Protein AF-A0A024S257-F1 (afdb_monomer_lite)

pLDDT: mean 79.88, std 16.48, range [41.78, 95.44]

Radius of gyration: 16.83 Å; chains: 1; bounding box: 46×27×41 Å

Structure (mmCIF, N/CA/C/O backbone):
data_AF-A0A024S257-F1
#
_entry.id   AF-A0A024S257-F1
#
loop_
_atom_site.group_PDB
_atom_site.id
_atom_site.type_symbol
_atom_site.label_atom_id
_atom_site.label_alt_id
_atom_site.label_comp_id
_atom_site.label_asym_id
_atom_site.label_entity_id
_atom_site.label_seq_id
_atom_site.pdbx_PDB_ins_code
_atom_site.Cartn_x
_atom_site.Cartn_y
_atom_site.Cartn_z
_atom_site.occupancy
_atom_site.B_iso_or_equiv
_atom_site.auth_seq_id
_atom_site.auth_comp_id
_atom_site.auth_asym_id
_atom_site.auth_atom_id
_atom_site.pdbx_PDB_model_num
ATOM 1 N N . MET A 1 1 ? -17.641 8.478 7.626 1.00 50.75 1 MET A N 1
ATOM 2 C CA . MET A 1 1 ? -16.259 8.127 8.003 1.00 50.75 1 MET A CA 1
ATOM 3 C C . MET A 1 1 ? -16.091 6.685 7.610 1.00 50.75 1 MET A C 1
ATOM 5 O O . MET A 1 1 ? -16.7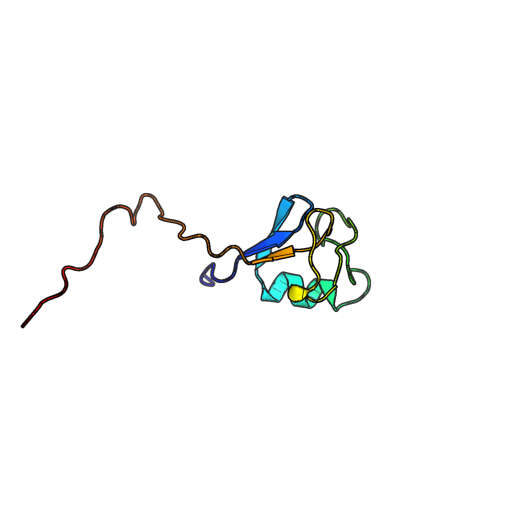01 5.845 8.254 1.00 50.75 1 MET A O 1
ATOM 9 N N . ASP A 1 2 ? -15.401 6.439 6.503 1.00 54.19 2 ASP A N 1
ATOM 10 C CA . ASP A 1 2 ? -15.171 5.104 5.960 1.00 54.19 2 ASP A CA 1
ATOM 11 C C . ASP A 1 2 ? -14.591 4.208 7.052 1.00 54.19 2 ASP A C 1
ATOM 13 O O . ASP A 1 2 ? -13.577 4.544 7.673 1.00 54.19 2 ASP A O 1
ATOM 17 N N . ASP A 1 3 ? -15.290 3.116 7.355 1.00 55.97 3 ASP A N 1
ATOM 18 C CA . ASP A 1 3 ? -14.840 2.146 8.337 1.00 55.97 3 ASP A CA 1
ATOM 19 C C . ASP A 1 3 ? -13.411 1.730 7.987 1.00 55.97 3 ASP A C 1
ATOM 21 O O . ASP A 1 3 ? -13.140 1.283 6.871 1.00 55.97 3 ASP A O 1
ATOM 25 N N . VAL A 1 4 ? -12.487 1.892 8.940 1.00 59.62 4 VAL A N 1
ATOM 26 C CA . VAL A 1 4 ? -11.063 1.555 8.785 1.00 59.62 4 VAL A CA 1
ATOM 27 C C . VAL A 1 4 ? -10.913 0.030 8.808 1.00 59.62 4 VAL A C 1
ATOM 29 O O . VAL A 1 4 ? -10.376 -0.571 9.736 1.00 59.62 4 VAL A O 1
ATOM 32 N N . THR A 1 5 ? -11.481 -0.610 7.796 1.00 64.81 5 THR A N 1
ATOM 33 C CA . THR A 1 5 ? -11.460 -2.042 7.542 1.00 64.81 5 THR A CA 1
ATOM 34 C C . THR A 1 5 ? -10.426 -2.304 6.453 1.00 64.81 5 THR A C 1
ATOM 36 O O . THR A 1 5 ? -10.274 -1.529 5.511 1.00 64.81 5 THR A O 1
ATOM 39 N N . GLY A 1 6 ? -9.629 -3.360 6.613 1.00 75.94 6 GLY A N 1
ATOM 40 C CA . GLY A 1 6 ? -8.607 -3.707 5.624 1.00 75.94 6 GLY A CA 1
ATOM 41 C C . GLY A 1 6 ? -7.444 -2.713 5.543 1.00 75.94 6 GLY A C 1
ATOM 42 O O . GLY A 1 6 ? -7.028 -2.330 4.449 1.00 75.94 6 GLY A O 1
ATOM 43 N N . LEU A 1 7 ? -6.886 -2.296 6.685 1.00 87.06 7 LEU A N 1
ATOM 44 C CA . LEU A 1 7 ? -5.588 -1.616 6.683 1.00 87.06 7 LEU A CA 1
ATOM 45 C C . LEU A 1 7 ? -4.527 -2.537 6.086 1.00 87.06 7 LEU A C 1
ATOM 47 O O . LEU A 1 7 ? -4.531 -3.738 6.323 1.00 87.06 7 LEU A O 1
ATOM 51 N N . THR A 1 8 ? -3.603 -1.979 5.319 1.00 89.06 8 THR A N 1
ATOM 52 C CA . THR A 1 8 ? -2.508 -2.721 4.700 1.00 89.06 8 THR A CA 1
ATOM 53 C C . THR A 1 8 ? -1.190 -2.017 4.980 1.00 89.06 8 THR A C 1
ATOM 55 O O . THR A 1 8 ? -1.053 -0.820 4.726 1.00 89.06 8 THR A O 1
ATOM 58 N N . LEU A 1 9 ? -0.221 -2.766 5.507 1.00 91.44 9 LEU A N 1
ATOM 59 C CA . LEU A 1 9 ? 1.118 -2.292 5.835 1.00 91.44 9 LEU A CA 1
ATOM 60 C C . LEU A 1 9 ? 2.105 -2.724 4.753 1.00 91.44 9 LEU A C 1
ATOM 62 O O . LEU A 1 9 ? 2.211 -3.897 4.403 1.00 91.44 9 LEU A O 1
ATOM 66 N N . THR A 1 10 ? 2.863 -1.768 4.240 1.00 94.25 10 THR A N 1
ATOM 67 C CA . THR A 1 10 ? 3.972 -2.027 3.314 1.00 94.25 10 THR A CA 1
ATOM 68 C C . THR A 1 10 ? 5.255 -2.367 4.078 1.00 94.25 10 THR A C 1
ATOM 70 O O . THR A 1 10 ? 5.441 -1.910 5.204 1.00 94.25 10 THR A O 1
ATOM 73 N N . HIS A 1 11 ? 6.195 -3.103 3.470 1.00 94.44 11 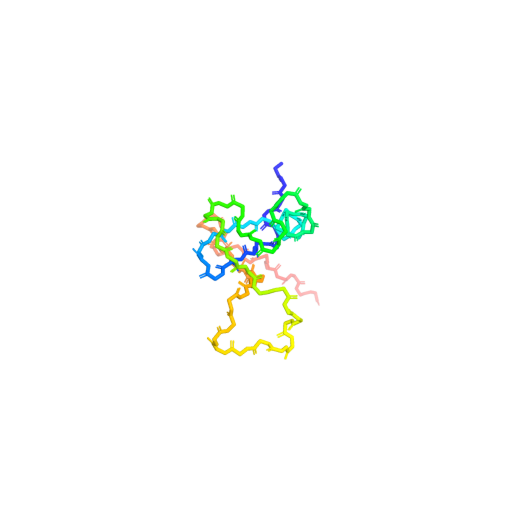HIS A N 1
ATOM 74 C CA . HIS A 1 11 ? 7.488 -3.419 4.111 1.00 94.44 11 HIS A CA 1
ATOM 75 C C . HIS A 1 11 ? 8.306 -2.178 4.525 1.00 94.44 11 HIS A C 1
ATOM 77 O O . HIS A 1 11 ? 9.201 -2.278 5.357 1.00 94.44 11 HIS A O 1
ATOM 83 N N . CYS A 1 12 ? 8.026 -1.017 3.925 1.00 95.44 12 CYS A N 1
ATOM 84 C CA . CYS A 1 12 ? 8.657 0.259 4.258 1.00 95.44 12 CYS A CA 1
ATOM 85 C C . CYS A 1 12 ? 7.974 1.010 5.416 1.00 95.44 12 CYS A C 1
ATOM 87 O O . CYS A 1 12 ? 8.360 2.134 5.711 1.00 95.44 12 CYS A O 1
ATOM 89 N N . GLY A 1 13 ? 6.961 0.415 6.057 1.00 92.81 13 GLY A N 1
ATOM 90 C CA . GLY A 1 13 ? 6.326 0.955 7.262 1.00 92.81 13 GLY A CA 1
ATOM 91 C C . GLY A 1 13 ? 5.127 1.878 7.023 1.00 92.81 13 GLY A C 1
ATOM 92 O O . GLY A 1 13 ? 4.535 2.349 7.986 1.00 92.81 13 GLY A O 1
ATOM 93 N N . HIS A 1 14 ? 4.732 2.126 5.771 1.00 93.88 14 HIS A N 1
ATOM 94 C CA . HIS A 1 14 ? 3.583 2.982 5.456 1.00 93.88 14 HIS A CA 1
ATOM 95 C C . HIS A 1 14 ? 2.276 2.186 5.400 1.00 93.88 14 HIS A C 1
ATOM 97 O O . HIS A 1 14 ? 2.244 1.090 4.821 1.00 93.88 14 HIS A O 1
ATOM 103 N N . LEU A 1 15 ? 1.219 2.762 5.982 1.00 91.31 15 LEU A N 1
ATOM 104 C CA . LEU A 1 15 ? -0.119 2.183 6.089 1.00 91.31 15 LEU A CA 1
ATOM 105 C C . LEU A 1 15 ? -1.085 2.849 5.110 1.00 91.31 15 LEU A C 1
ATOM 107 O O . LEU A 1 15 ? -1.077 4.067 4.945 1.00 91.31 15 LEU A O 1
ATOM 111 N N . PHE A 1 16 ? -1.960 2.041 4.522 1.00 90.56 16 PHE A N 1
ATOM 112 C CA . PHE A 1 16 ? -2.983 2.481 3.577 1.00 90.56 16 PHE A CA 1
ATOM 113 C C . PHE A 1 16 ? -4.261 1.663 3.756 1.00 90.56 16 PHE A C 1
ATOM 115 O O . PHE A 1 16 ? -4.226 0.565 4.315 1.00 90.56 16 PHE A O 1
ATOM 122 N N . CYS A 1 17 ? -5.377 2.151 3.216 1.00 89.38 17 CYS A N 1
ATOM 123 C CA . CYS A 1 17 ? -6.528 1.287 2.974 1.00 89.38 17 CYS A CA 1
ATOM 124 C C . CYS A 1 17 ? -6.183 0.261 1.873 1.00 89.38 17 CYS A C 1
ATOM 126 O O . CYS A 1 17 ? -5.440 0.591 0.941 1.00 89.38 17 CYS A O 1
ATOM 128 N N . ALA A 1 18 ? -6.691 -0.973 1.960 1.00 87.31 18 ALA A N 1
ATOM 129 C CA . ALA A 1 18 ? -6.365 -2.036 1.001 1.00 87.31 18 ALA A CA 1
ATOM 130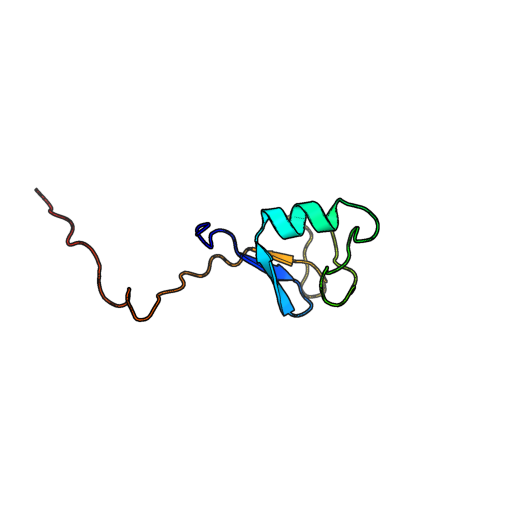 C C . ALA A 1 18 ? -6.665 -1.627 -0.450 1.00 87.31 18 ALA A C 1
ATOM 132 O O . ALA A 1 18 ? -5.824 -1.803 -1.332 1.00 87.31 18 ALA A O 1
ATOM 133 N N . GLN A 1 19 ? -7.829 -1.014 -0.685 1.00 89.12 19 GLN A N 1
ATOM 134 C CA . GLN A 1 19 ? -8.233 -0.544 -2.013 1.00 89.12 19 GLN A CA 1
ATOM 135 C C . GLN A 1 19 ? -7.328 0.588 -2.520 1.00 89.12 19 GLN A C 1
ATOM 137 O O . GLN A 1 19 ? -6.885 0.562 -3.664 1.00 89.12 19 GLN A O 1
ATOM 142 N N . CYS A 1 20 ? -6.984 1.538 -1.649 1.00 90.75 20 CYS A N 1
ATOM 143 C CA . CYS A 1 20 ? -6.115 2.672 -1.955 1.00 90.75 20 CYS A CA 1
ATOM 144 C C . CYS A 1 20 ? -4.734 2.195 -2.415 1.00 90.75 20 CYS A C 1
ATOM 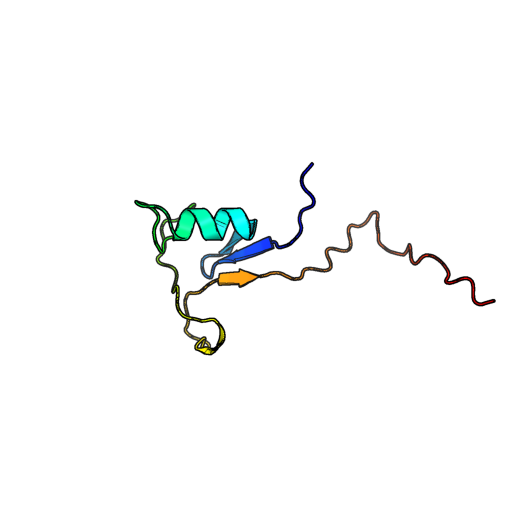146 O O . CYS A 1 20 ? -4.202 2.663 -3.424 1.00 90.75 20 CYS A O 1
ATOM 148 N N . LEU A 1 21 ? -4.158 1.239 -1.678 1.00 91.75 21 LEU A N 1
ATOM 149 C CA . LEU A 1 21 ? -2.857 0.681 -2.016 1.00 91.75 21 LEU A CA 1
ATOM 150 C C . LEU A 1 21 ? -2.922 -0.115 -3.320 1.00 91.75 21 LEU A C 1
ATOM 152 O O . LEU A 1 21 ? -2.048 0.050 -4.166 1.00 91.75 21 LEU A O 1
ATOM 156 N N . HIS A 1 22 ? -3.957 -0.937 -3.508 1.00 91.06 22 HIS A N 1
ATOM 157 C CA . HIS A 1 22 ? -4.135 -1.709 -4.735 1.00 91.06 22 HIS A CA 1
ATOM 158 C C . HIS A 1 22 ? -4.200 -0.807 -5.977 1.00 91.06 22 HIS A C 1
ATOM 160 O O . HIS A 1 22 ? -3.458 -1.038 -6.932 1.00 91.06 22 HIS A O 1
ATOM 166 N N . SER A 1 23 ? -5.013 0.254 -5.937 1.00 91.62 23 SER A N 1
ATOM 167 C CA . SER A 1 23 ? -5.131 1.224 -7.033 1.00 91.62 23 SER A CA 1
ATOM 168 C C . SER A 1 23 ? -3.815 1.951 -7.310 1.00 91.62 23 SER A C 1
ATOM 170 O O . SER A 1 23 ? -3.402 2.080 -8.457 1.00 91.62 23 SER A O 1
ATOM 172 N N . SER A 1 24 ? -3.094 2.392 -6.276 1.00 92.50 24 SER A N 1
ATOM 173 C CA . SER A 1 24 ? -1.828 3.099 -6.500 1.00 92.50 24 SER A CA 1
ATOM 174 C C . SER A 1 24 ? -0.732 2.192 -7.068 1.00 92.50 24 SER A C 1
ATOM 176 O O . SER A 1 24 ? 0.088 2.639 -7.873 1.00 92.50 24 SER A O 1
ATOM 178 N N . LEU A 1 25 ? -0.724 0.913 -6.688 1.00 92.81 25 LEU A N 1
ATOM 179 C CA . LEU A 1 25 ? 0.255 -0.046 -7.189 1.00 92.81 25 LEU A CA 1
ATOM 180 C C . LEU A 1 25 ? -0.031 -0.511 -8.624 1.00 92.81 25 LEU A C 1
ATOM 182 O O . LEU A 1 25 ? 0.892 -1.019 -9.267 1.00 92.81 25 LEU A O 1
ATOM 186 N N . SER A 1 26 ? -1.262 -0.350 -9.123 1.00 90.75 26 SER A N 1
ATOM 187 C CA . SER A 1 26 ? -1.647 -0.671 -10.502 1.00 90.75 26 SER A CA 1
ATOM 188 C C . SER A 1 26 ? -1.502 0.512 -11.466 1.00 90.75 26 SER A C 1
ATOM 190 O O . SER A 1 26 ? -1.240 0.285 -12.647 1.00 90.75 26 SER A O 1
ATOM 192 N N . MET A 1 27 ? -1.597 1.751 -10.974 1.00 88.56 27 MET A N 1
ATOM 193 C CA . MET A 1 27 ? -1.499 2.978 -11.773 1.00 88.56 27 MET A CA 1
ATOM 194 C C . MET A 1 27 ? -0.049 3.446 -11.996 1.00 88.56 27 MET A C 1
ATOM 196 O O . MET A 1 27 ? 0.784 3.429 -11.088 1.00 88.56 27 MET A O 1
ATOM 200 N N . GLU A 1 28 ? 0.268 3.920 -13.203 1.00 84.12 28 GLU A N 1
ATOM 201 C CA . GLU A 1 28 ? 1.510 4.664 -13.468 1.00 84.12 28 GLU A CA 1
ATOM 202 C C . GLU A 1 28 ? 1.383 6.118 -12.979 1.00 84.12 28 GLU A C 1
ATOM 204 O O . GLU A 1 28 ? 0.292 6.682 -13.060 1.00 84.12 28 GLU A O 1
ATOM 209 N N . PRO A 1 29 ? 2.451 6.757 -12.453 1.00 82.00 29 PRO A N 1
ATOM 210 C CA . PRO A 1 29 ? 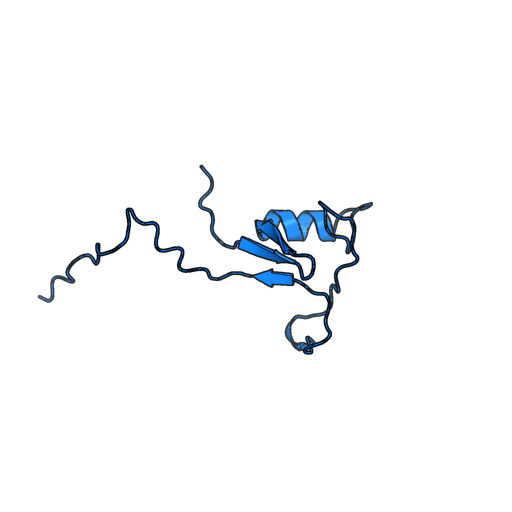3.858 6.327 -12.374 1.00 82.00 29 PRO A CA 1
ATOM 211 C C . PRO A 1 29 ? 4.233 5.580 -11.076 1.00 82.00 29 PRO A C 1
ATOM 213 O O . PRO A 1 29 ? 5.400 5.232 -10.859 1.00 82.00 29 PRO A O 1
ATOM 216 N N . THR A 1 30 ? 3.269 5.363 -10.177 1.00 83.62 30 THR A N 1
ATOM 217 C CA . THR A 1 30 ? 3.477 4.750 -8.852 1.00 83.62 30 THR A CA 1
ATOM 218 C C . THR A 1 30 ? 3.464 3.224 -8.872 1.00 83.62 30 THR A C 1
ATOM 220 O O . THR A 1 30 ? 3.605 2.595 -7.823 1.00 83.62 30 THR A O 1
ATOM 223 N N . ARG A 1 31 ? 3.360 2.618 -10.059 1.00 92.00 31 ARG A N 1
ATOM 224 C CA . ARG A 1 31 ? 3.294 1.171 -10.255 1.00 92.00 31 ARG A CA 1
ATOM 225 C C . ARG A 1 31 ? 4.405 0.447 -9.496 1.00 92.00 31 ARG A C 1
ATOM 227 O O . ARG A 1 31 ? 5.594 0.694 -9.711 1.00 92.00 31 ARG A O 1
ATOM 234 N N . GLY A 1 32 ? 4.009 -0.455 -8.598 1.00 93.12 32 GLY A N 1
ATOM 235 C CA . GLY A 1 32 ? 4.939 -1.235 -7.776 1.00 93.12 32 GLY A CA 1
ATOM 236 C C . GLY A 1 32 ? 5.810 -0.405 -6.823 1.00 93.12 32 GLY A C 1
ATOM 237 O O . GLY A 1 32 ? 6.889 -0.861 -6.442 1.00 93.12 32 GLY A O 1
ATOM 238 N N . LYS A 1 33 ? 5.404 0.814 -6.449 1.00 94.94 33 LYS A N 1
ATOM 239 C CA . LYS A 1 33 ? 6.133 1.683 -5.515 1.00 94.94 33 LYS A CA 1
ATOM 240 C C . LYS A 1 33 ? 5.221 2.163 -4.393 1.00 94.94 33 LYS A C 1
ATOM 242 O O . LYS A 1 33 ? 4.034 2.390 -4.588 1.00 94.94 33 LYS A O 1
ATOM 247 N N . CYS A 1 34 ? 5.797 2.362 -3.212 1.00 94.69 34 CYS A N 1
ATOM 248 C CA . CYS A 1 34 ? 5.095 2.992 -2.103 1.00 94.69 34 CYS A CA 1
ATOM 249 C C . CYS A 1 34 ? 4.686 4.436 -2.475 1.00 94.69 34 CYS A C 1
ATOM 251 O O . CYS A 1 34 ? 5.563 5.206 -2.877 1.00 94.69 34 CYS A O 1
ATOM 253 N N . PRO A 1 35 ? 3.419 4.844 -2.274 1.00 93.19 35 PRO A N 1
ATOM 254 C CA . PRO A 1 35 ? 2.967 6.216 -2.534 1.00 93.19 35 PRO A CA 1
ATOM 255 C C . PRO A 1 35 ? 3.703 7.283 -1.710 1.00 93.19 35 PRO A C 1
ATOM 257 O O . PRO A 1 35 ? 3.857 8.412 -2.164 1.00 93.19 35 PRO A O 1
ATOM 260 N N . MET A 1 36 ? 4.181 6.919 -0.514 1.00 93.25 36 MET A N 1
ATOM 261 C CA . MET A 1 36 ? 4.791 7.858 0.434 1.00 93.25 36 MET A CA 1
ATOM 262 C C . MET A 1 36 ? 6.296 8.024 0.209 1.00 93.25 36 MET A C 1
ATOM 264 O O . MET A 1 36 ? 6.782 9.134 0.024 1.00 93.25 36 MET A O 1
ATOM 268 N N . CYS A 1 37 ? 7.050 6.922 0.191 1.00 95.31 37 CYS A N 1
ATOM 269 C CA . CYS A 1 37 ? 8.518 6.957 0.121 1.00 95.31 37 CYS A CA 1
ATOM 270 C C . CYS A 1 37 ? 9.097 6.446 -1.202 1.00 95.31 37 CYS A C 1
ATOM 272 O O . CYS A 1 37 ? 10.314 6.369 -1.356 1.00 95.31 37 CYS A O 1
ATOM 274 N N . ARG A 1 38 ? 8.245 6.060 -2.160 1.00 94.06 38 ARG A N 1
ATOM 275 C CA . ARG A 1 38 ? 8.624 5.558 -3.494 1.00 94.06 38 ARG A CA 1
ATOM 276 C C . ARG A 1 38 ? 9.489 4.291 -3.495 1.00 94.06 38 ARG A C 1
ATOM 278 O O . ARG A 1 38 ? 9.971 3.883 -4.552 1.00 94.06 38 ARG A O 1
ATOM 285 N N . THR A 1 39 ? 9.651 3.627 -2.349 1.00 94.75 39 THR A N 1
ATOM 286 C CA . THR A 1 39 ? 10.343 2.335 -2.246 1.00 94.75 39 THR A CA 1
ATOM 287 C C . THR A 1 39 ? 9.617 1.278 -3.076 1.00 94.75 39 THR A C 1
ATOM 289 O O . THR A 1 39 ? 8.389 1.204 -3.044 1.00 94.75 39 THR A O 1
ATOM 292 N N . LYS A 1 40 ? 10.367 0.455 -3.819 1.00 94.81 40 LYS A N 1
ATOM 293 C CA . LYS A 1 40 ? 9.809 -0.634 -4.637 1.00 94.81 40 LYS A CA 1
ATOM 294 C C . LYS A 1 40 ? 9.130 -1.684 -3.760 1.00 94.81 40 LYS A C 1
ATOM 296 O O . LYS A 1 40 ? 9.721 -2.125 -2.780 1.00 94.81 40 LYS A O 1
ATOM 301 N N . ILE A 1 41 ? 7.931 -2.098 -4.147 1.00 94.50 41 ILE A N 1
ATOM 302 C CA . ILE A 1 41 ? 7.131 -3.124 -3.479 1.00 94.50 41 ILE A CA 1
ATOM 303 C C . ILE A 1 41 ? 7.056 -4.353 -4.389 1.00 94.50 41 ILE A C 1
ATOM 305 O O . ILE A 1 41 ? 6.708 -4.249 -5.565 1.00 94.50 41 ILE A O 1
ATOM 309 N N . ASP A 1 42 ? 7.375 -5.523 -3.838 1.00 92.88 42 ASP A N 1
ATOM 310 C CA . ASP A 1 42 ? 7.252 -6.803 -4.532 1.00 92.88 42 ASP A CA 1
ATOM 311 C C . ASP A 1 42 ? 5.772 -7.168 -4.725 1.00 92.88 42 ASP A C 1
ATOM 313 O O . ASP A 1 42 ? 5.077 -7.554 -3.785 1.00 92.88 42 ASP A O 1
ATOM 317 N N . MET A 1 43 ? 5.307 -7.120 -5.973 1.00 87.62 43 MET A N 1
ATOM 318 C CA . MET A 1 43 ? 3.931 -7.458 -6.374 1.00 87.62 43 MET A CA 1
ATOM 319 C C . MET A 1 43 ? 3.721 -8.962 -6.613 1.00 87.62 43 MET A C 1
ATOM 321 O O . MET A 1 43 ? 2.819 -9.367 -7.344 1.00 87.62 43 MET A O 1
ATOM 325 N N . LYS A 1 44 ? 4.581 -9.811 -6.038 1.00 88.81 44 LYS A N 1
ATOM 326 C CA . LYS A 1 44 ? 4.470 -11.267 -6.188 1.00 88.81 44 LYS A CA 1
ATOM 327 C C . LYS A 1 44 ? 3.203 -11.783 -5.485 1.00 88.81 44 LYS A C 1
ATOM 329 O O . LYS A 1 44 ? 2.740 -11.154 -4.530 1.00 88.81 44 LYS A O 1
ATOM 334 N N . PRO A 1 45 ? 2.648 -12.936 -5.891 1.00 87.12 45 PRO A N 1
ATOM 335 C CA . PRO A 1 45 ? 1.564 -13.569 -5.151 1.00 87.12 45 PRO A CA 1
ATOM 336 C C . PRO A 1 45 ? 1.991 -13.862 -3.710 1.00 87.12 45 PRO A C 1
ATOM 338 O O . PRO A 1 45 ? 3.092 -14.370 -3.483 1.00 87.12 45 PRO A O 1
ATOM 341 N N . ARG A 1 46 ? 1.112 -13.599 -2.737 1.00 84.81 46 ARG A N 1
ATOM 342 C CA . ARG A 1 46 ? 1.371 -13.802 -1.297 1.00 84.81 46 ARG A CA 1
ATOM 343 C C . ARG A 1 46 ? 1.877 -15.213 -0.972 1.00 84.81 46 ARG A C 1
ATOM 345 O O . ARG A 1 46 ? 2.731 -15.356 -0.104 1.00 84.81 46 ARG A O 1
ATOM 352 N N . ALA A 1 47 ? 1.397 -16.228 -1.695 1.00 88.00 47 ALA A N 1
ATOM 353 C CA . ALA A 1 47 ? 1.814 -17.626 -1.549 1.00 88.00 47 ALA A CA 1
ATOM 354 C C . ALA A 1 47 ? 3.316 -17.855 -1.806 1.00 88.00 47 ALA A C 1
ATOM 356 O O . ALA A 1 47 ? 3.883 -18.834 -1.341 1.00 88.00 47 ALA A O 1
ATOM 357 N N . THR A 1 48 ? 3.969 -16.938 -2.523 1.00 90.56 48 THR A N 1
ATOM 358 C CA . THR A 1 48 ? 5.404 -17.003 -2.848 1.00 90.56 48 THR A CA 1
ATOM 359 C C . THR A 1 48 ? 6.269 -16.157 -1.908 1.00 90.56 48 THR A C 1
ATOM 361 O O . THR A 1 48 ? 7.468 -16.001 -2.141 1.00 90.56 48 THR A O 1
ATOM 364 N N . TYR A 1 49 ? 5.678 -15.552 -0.870 1.00 90.00 49 TYR A N 1
ATOM 365 C CA . TYR A 1 49 ? 6.416 -14.678 0.038 1.00 90.00 49 TYR A CA 1
ATOM 366 C C . TYR A 1 49 ? 7.364 -15.491 0.918 1.00 90.00 49 TYR A C 1
ATOM 368 O O . TYR A 1 49 ? 6.991 -16.488 1.526 1.00 90.00 49 TYR A O 1
ATOM 376 N N . SER A 1 50 ? 8.591 -14.999 1.019 1.00 89.69 50 SER A N 1
ATOM 377 C CA . SER A 1 50 ? 9.628 -15.472 1.928 1.00 89.69 50 SER A CA 1
ATOM 378 C C . SER A 1 50 ? 9.933 -14.374 2.952 1.00 89.69 50 SER A C 1
ATOM 380 O O . SER A 1 50 ? 9.507 -13.228 2.799 1.00 89.69 50 SER A O 1
ATOM 382 N N . SER A 1 51 ? 10.738 -14.682 3.967 1.00 86.12 51 SER A N 1
ATOM 383 C CA . SER A 1 51 ? 11.211 -13.735 4.987 1.00 86.12 51 SER A CA 1
ATOM 384 C C . SER A 1 51 ? 11.941 -12.514 4.407 1.00 86.12 51 SER A C 1
ATOM 386 O O . SER A 1 51 ? 12.092 -11.505 5.085 1.00 86.12 51 SER A O 1
ATOM 388 N N . LYS A 1 52 ? 12.411 -12.596 3.154 1.00 89.12 52 LYS A N 1
ATOM 389 C CA . LYS A 1 52 ? 13.121 -11.516 2.447 1.00 89.12 52 LYS A CA 1
ATOM 390 C C . LYS A 1 52 ? 12.227 -10.682 1.519 1.00 89.12 52 LYS A C 1
ATOM 392 O O . LYS A 1 52 ? 12.715 -9.727 0.919 1.00 89.12 52 LYS A O 1
ATOM 397 N N . THR A 1 53 ? 10.956 -11.046 1.346 1.00 91.50 53 THR A N 1
ATOM 398 C CA . THR A 1 53 ? 10.071 -10.387 0.378 1.00 91.50 53 THR A CA 1
ATOM 399 C C . THR A 1 53 ? 9.721 -8.973 0.828 1.00 91.50 53 THR A C 1
ATOM 401 O O . THR A 1 53 ? 9.246 -8.763 1.941 1.00 91.50 53 THR A O 1
ATOM 404 N N . LYS A 1 54 ? 9.895 -7.990 -0.059 1.00 93.62 54 LYS A N 1
ATOM 405 C CA . LYS A 1 54 ? 9.578 -6.579 0.197 1.00 93.62 54 LYS A CA 1
ATOM 406 C C . LYS A 1 54 ? 8.141 -6.261 -0.228 1.00 93.62 54 LYS A C 1
ATOM 408 O O . LYS A 1 54 ? 7.896 -5.369 -1.036 1.00 93.62 54 LYS A O 1
ATOM 413 N N . GLY A 1 55 ? 7.187 -7.035 0.283 1.00 93.31 55 GLY A N 1
ATOM 414 C CA . GLY A 1 55 ? 5.775 -6.968 -0.101 1.00 93.31 55 GLY A CA 1
ATOM 415 C C . GLY A 1 55 ? 4.936 -6.005 0.743 1.00 93.31 55 GLY A C 1
ATOM 416 O O . GLY A 1 55 ? 5.436 -5.026 1.313 1.00 93.31 55 GLY A O 1
ATOM 417 N N . TYR A 1 56 ? 3.642 -6.308 0.814 1.00 92.88 56 TYR A N 1
ATOM 418 C CA . TYR A 1 56 ? 2.675 -5.678 1.709 1.00 92.88 56 TYR A CA 1
ATOM 419 C C . TYR A 1 56 ? 1.799 -6.738 2.394 1.00 92.88 56 TYR A C 1
ATOM 421 O O . TYR A 1 56 ? 1.639 -7.849 1.884 1.00 92.88 56 TYR A O 1
ATOM 429 N N . TRP A 1 57 ? 1.246 -6.400 3.559 1.00 91.50 57 TRP A N 1
ATOM 430 C CA . TRP A 1 57 ? 0.469 -7.306 4.402 1.00 91.50 57 TRP A CA 1
ATOM 431 C C . TRP A 1 57 ? -0.831 -6.645 4.852 1.00 91.50 57 TRP A C 1
ATOM 433 O O . TRP A 1 57 ? -0.771 -5.562 5.442 1.00 91.50 57 TRP A O 1
ATOM 443 N N . PRO A 1 58 ? -1.998 -7.271 4.610 1.00 88.31 58 PRO A N 1
ATOM 444 C CA . PRO A 1 58 ? -3.227 -6.825 5.241 1.00 88.31 58 PRO A CA 1
ATOM 445 C C . PRO A 1 58 ? -3.077 -6.986 6.757 1.00 88.31 58 PRO A C 1
ATOM 447 O O . PRO A 1 58 ? -2.692 -8.042 7.258 1.00 88.31 58 PRO A O 1
ATOM 450 N N . LEU A 1 59 ? -3.338 -5.907 7.478 1.00 83.00 59 LEU A N 1
ATOM 451 C CA . LEU A 1 59 ? -3.418 -5.878 8.923 1.00 83.00 59 LEU A CA 1
ATOM 452 C C . LEU A 1 59 ? -4.862 -6.174 9.317 1.00 83.00 59 LEU A C 1
ATOM 454 O O . LEU A 1 59 ? -5.723 -5.295 9.319 1.00 83.00 59 LEU A O 1
ATOM 458 N N . GLU A 1 60 ? -5.112 -7.413 9.723 1.00 67.31 60 GLU A N 1
ATOM 459 C CA . GLU A 1 60 ? -6.289 -7.752 10.521 1.00 67.31 60 GLU A CA 1
ATOM 460 C C . GLU A 1 60 ? -6.031 -7.338 11.972 1.00 67.31 60 GLU A C 1
ATOM 462 O O . GLU A 1 60 ? -5.892 -8.151 12.886 1.00 67.31 60 GLU A O 1
ATOM 467 N N . LEU A 1 61 ? -5.902 -6.031 12.199 1.00 60.94 61 LEU A N 1
ATOM 468 C CA . LEU A 1 61 ? -5.832 -5.528 13.556 1.00 60.94 61 LEU A CA 1
ATOM 469 C C . LEU A 1 61 ? -7.234 -5.591 14.168 1.00 60.94 61 LEU A C 1
ATOM 471 O O . LEU A 1 61 ? -8.122 -4.821 13.800 1.00 60.94 61 LEU A O 1
ATOM 475 N N . LYS A 1 62 ? -7.411 -6.421 15.200 1.00 53.12 62 LYS A N 1
ATOM 476 C CA . LYS A 1 62 ? -8.409 -6.153 16.246 1.00 53.12 62 LYS A CA 1
ATOM 477 C C . LYS A 1 62 ? -7.955 -4.908 17.015 1.00 53.12 62 LYS A C 1
ATOM 479 O O . LYS A 1 62 ? -7.455 -5.014 18.132 1.00 53.12 62 LYS A O 1
ATOM 484 N N . LEU A 1 63 ? -8.088 -3.724 16.410 1.00 54.56 63 LEU A N 1
ATOM 485 C CA . LEU A 1 63 ? -7.927 -2.449 17.107 1.00 54.56 63 LEU A CA 1
ATOM 486 C C . LEU A 1 63 ? -9.055 -2.341 18.139 1.00 54.56 63 LEU A C 1
ATOM 488 O O . LEU A 1 63 ? -10.143 -1.833 17.876 1.00 54.56 63 LEU A O 1
ATOM 492 N N . MET A 1 64 ? -8.795 -2.872 19.330 1.00 53.12 64 MET A N 1
ATOM 493 C CA . MET A 1 64 ? -9.583 -2.616 20.524 1.00 53.12 64 MET A CA 1
ATOM 494 C C . MET A 1 64 ? -9.306 -1.165 20.914 1.00 53.12 64 MET A C 1
ATOM 496 O O . MET A 1 64 ? -8.325 -0.867 21.593 1.00 53.12 64 MET A O 1
ATOM 500 N N . THR A 1 65 ? -10.130 -0.233 20.437 1.00 62.22 65 THR A N 1
ATOM 501 C CA . THR A 1 65 ? -10.069 1.146 20.927 1.00 62.22 65 THR A CA 1
ATOM 502 C C . THR A 1 65 ? -10.339 1.139 22.432 1.00 62.22 65 THR A C 1
ATOM 504 O O . THR A 1 65 ? -11.102 0.310 22.930 1.00 62.22 65 THR A O 1
ATOM 507 N N . ARG A 1 66 ? -9.759 2.079 23.186 1.00 61.09 66 ARG A N 1
ATOM 508 C CA . ARG A 1 66 ? -10.002 2.189 24.639 1.00 61.09 66 ARG A CA 1
ATOM 509 C C . ARG A 1 66 ? -11.497 2.337 24.974 1.00 61.09 66 ARG A C 1
ATOM 511 O O . ARG A 1 66 ? -11.942 1.903 26.023 1.00 61.09 66 ARG A O 1
ATOM 518 N N . THR A 1 67 ? -12.287 2.872 24.039 1.00 59.28 67 THR A N 1
ATOM 519 C CA . THR A 1 67 ? -13.757 2.969 24.110 1.00 59.28 67 THR A CA 1
ATOM 520 C C . THR A 1 67 ? -14.504 1.644 23.896 1.00 59.28 67 THR A C 1
ATOM 522 O O . THR A 1 67 ? -15.688 1.557 24.220 1.00 59.28 67 THR A O 1
ATOM 525 N N . ARG A 1 68 ? -13.844 0.617 23.346 1.00 56.88 68 ARG A N 1
ATOM 526 C CA . ARG A 1 68 ? -14.381 -0.731 23.088 1.00 56.88 68 ARG A CA 1
ATOM 527 C C . ARG A 1 68 ? -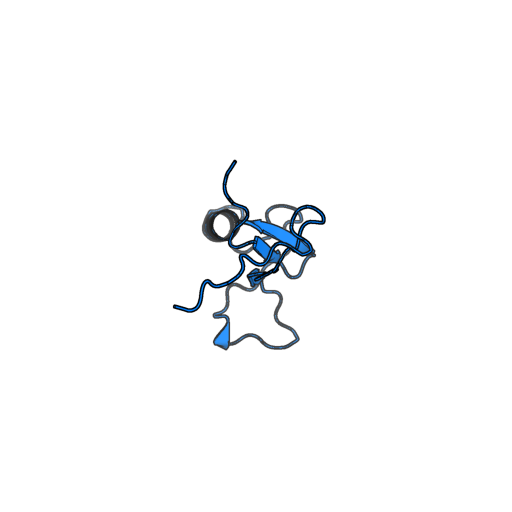13.751 -1.818 23.967 1.00 56.88 68 ARG A C 1
ATOM 529 O O . ARG A 1 68 ? -14.166 -2.971 23.868 1.00 56.88 68 ARG A O 1
ATOM 536 N N . GLN A 1 69 ? -12.808 -1.480 24.851 1.00 50.84 69 GLN A N 1
ATOM 537 C CA . GLN A 1 69 ? -12.377 -2.404 25.904 1.00 50.84 69 GLN A CA 1
ATOM 538 C C . GLN A 1 69 ? -13.589 -2.780 26.776 1.00 50.84 69 GLN A C 1
ATOM 540 O O . GLN A 1 69 ? -14.242 -1.916 27.351 1.00 50.84 69 GLN A O 1
ATOM 545 N N . GLY A 1 70 ? -13.917 -4.074 26.840 1.00 56.84 70 GLY A N 1
ATOM 546 C CA . GLY A 1 70 ? -14.887 -4.628 27.795 1.00 56.84 70 GLY A CA 1
ATOM 547 C C . GLY A 1 70 ? -16.348 -4.750 27.341 1.00 56.84 70 GLY A C 1
ATOM 548 O O . GLY A 1 70 ? -17.104 -5.465 27.990 1.00 56.84 70 GLY A O 1
ATOM 549 N N . LYS A 1 71 ? -16.780 -4.157 26.218 1.00 56.91 71 LYS A N 1
ATOM 550 C CA . LYS A 1 71 ? -18.170 -4.321 25.739 1.00 56.91 71 LYS A CA 1
ATOM 551 C C . LYS A 1 71 ? -18.324 -5.583 24.885 1.00 56.91 71 LYS A C 1
ATOM 553 O O . LYS A 1 71 ? -18.428 -5.510 23.663 1.00 56.91 71 LYS A O 1
ATOM 558 N N . ARG A 1 72 ? -18.350 -6.754 25.526 1.00 57.50 72 ARG A N 1
ATOM 559 C CA . ARG A 1 72 ? -18.978 -7.946 24.932 1.00 57.50 72 ARG A CA 1
ATOM 560 C C . ARG A 1 72 ? -20.480 -7.814 25.188 1.00 57.50 72 ARG A C 1
ATOM 562 O O . ARG A 1 72 ? -20.879 -7.633 26.333 1.00 57.50 72 ARG A O 1
ATOM 569 N N . LYS A 1 73 ? -21.307 -7.845 24.139 1.00 55.72 73 LYS A N 1
ATOM 570 C CA . LYS A 1 73 ? -22.760 -7.987 24.309 1.00 55.72 73 LYS A CA 1
ATOM 571 C C . LYS A 1 73 ? -22.973 -9.360 24.957 1.00 55.72 73 LYS A C 1
ATOM 573 O O . LYS A 1 73 ? -22.459 -10.342 24.418 1.00 55.72 73 LYS A O 1
ATOM 578 N N . ALA A 1 74 ? -23.613 -9.408 26.126 1.00 53.28 74 ALA A N 1
ATOM 579 C CA . ALA A 1 74 ? -24.024 -10.671 26.727 1.00 53.28 74 ALA A CA 1
ATOM 580 C C . ALA A 1 74 ? -24.864 -11.420 25.686 1.00 53.28 74 ALA A C 1
ATOM 582 O O . ALA A 1 74 ? -25.763 -10.840 25.076 1.00 53.28 74 ALA A O 1
ATOM 583 N N . GLN A 1 75 ? -24.461 -12.648 25.388 1.00 58.47 75 GLN A N 1
ATOM 584 C CA . GLN A 1 75 ? -25.235 -13.545 24.548 1.00 58.47 75 GLN A CA 1
ATOM 585 C C . GLN A 1 75 ? -26.409 -13.982 25.421 1.00 58.47 75 GLN A C 1
ATOM 587 O O . GLN A 1 75 ? -26.180 -14.623 26.443 1.00 58.47 75 GLN A O 1
ATOM 592 N N . ASP A 1 76 ? -27.618 -13.550 25.071 1.00 54.88 76 ASP A N 1
ATOM 593 C CA . ASP A 1 76 ? -28.844 -14.106 25.640 1.00 54.88 76 ASP A CA 1
ATOM 594 C C . ASP A 1 76 ? -28.932 -15.544 25.112 1.00 54.88 76 ASP A C 1
ATOM 596 O O . ASP A 1 76 ? -29.114 -15.766 23.913 1.00 54.88 76 ASP A O 1
ATOM 600 N N . LEU A 1 77 ? -28.612 -16.496 25.985 1.00 45.69 77 LEU A N 1
ATOM 601 C CA . LEU A 1 77 ? -28.869 -17.914 25.778 1.00 45.69 77 LEU A CA 1
ATOM 602 C C . LEU A 1 77 ? -30.289 -18.146 26.298 1.00 45.69 77 LEU A C 1
ATOM 604 O O . LEU A 1 77 ? -30.480 -18.153 27.514 1.00 45.69 77 LEU A O 1
ATOM 608 N N . ASP A 1 78 ? -31.243 -18.254 25.374 1.00 41.78 78 ASP A N 1
ATOM 609 C CA . ASP A 1 78 ? -32.538 -18.904 25.617 1.00 41.78 78 ASP A CA 1
ATOM 610 C C . ASP A 1 78 ? -32.337 -20.428 25.648 1.00 41.78 78 ASP A C 1
ATOM 612 O O . ASP A 1 78 ? -31.624 -20.940 24.745 1.00 41.78 78 ASP A O 1
#

Organism: Hypocrea jecorina (strain ATCC 56765 / BCRC 32924 / NRRL 11460 / Rut C-30) (NCBI:txid1344414)

Sequence (78 aa):
MDDVTGLTLTHCGHLFCAQCLHSSLSMEPTRGKCPMCRTKIDMKPRATYSSKTKGYWPLELKLMTRTRQGKRKAQDLD

Secondary structure (DSSP, 8-state):
-----SEEEETTS-EEEHHHHHHHHHSTTTTTB-TTT--B---S-GGG--TT---EEEE------TTTTT-PPP----

InterPro domains:
  IPR001841 Zinc finger, RING-type [PS50089] (12-38)
  IPR013083 Zinc finger, RING/FYVE/PHD-type [G3DSA:3.30.40.10] (1-75)
  IPR017907 Zinc finger, RING-type, conserved site [PS00518] (12-21)
  IPR049627 E3 ubiquitin-protein ligase complex SLX5-SLX8 subunit SLX8 [PTHR47094] (1-44)

Foldseek 3Di:
DPPQAFWKAFLVGDIDHPVVVVVQCVDPPLNQADPPPRHGADPDPPVPDDPPHRHMGGDPDPPCDPVNPPDDPPPPDD